Protein 5JOE (pdb70)

CATH classification: 2.60.40.10

Solvent-accessible surface area: 5682 Å² total; per-residue (Å²): 200,31,46,22,57,81,110,110,48,16,97,101,59,91,10,95,91,80,72,62,7,42,0,84,0,20,1,92,52,39,100,120,133,28,156,26,20,6,52,56,29,137,128,111,15,98,90,58,139,56,26,86,49,63,117,116,69,50,104,8,25,0,87,0,46,79,0,50,117,180,10,72,25,69,1,79,0,53,0,38,97,29,123,15,60,3,110,2,44,8,81,120

Nearest PDB structures (foldseek):
  5joe-assembly1_A  TM=1.011E+00  e=1.338E-19  Homo sapiens
  7ahs-assembly3_C  TM=9.966E-01  e=1.487E-17  Homo sapiens
  5jdd-assembly1_A  TM=9.239E-01  e=1.137E-09  Homo sapiens
  2bk8-assembly1_A  TM=8.189E-01  e=1.424E-08  Homo sapiens
  6ygn-assembly1_A  TM=8.406E-01  e=4.491E-08  Homo sapiens

GO terms:
  GO:0004713 protein tyrosine kinase activity (F, IDA)
  GO:0035995 detection of muscle stretch (P, IDA)
  GO:0030018 Z disc (C, IDA)
  GO:0005576 extracellular region (C, TAS)
  GO:0005829 cytosol (C, TAS)
  GO:0042802 identical protein binding (F, IPI)
  GO:0005515 protein binding (F, IPI)
  GO:0051015 actin filament binding (F, IDA)
  GO:0097493 structural molecule activity conferring elasticity (F, IDA)
  GO:0004674 protein serine/threonine kinase activity (F, IDA)
  GO:0031674 I band (C, IDA)
  GO:0005509 calcium ion binding (F, IDA)
  GO:0000794 condensed nuclear chromosome (C, IDA)
  GO:0005865 striated muscle thin filament (C, IDA)
  GO:0031430 M band (C, IDA)
  GO:0042805 actinin binding (F, IDA)
  GO:0051592 response to calcium ion (P, IDA)
  GO:0007076 mitotic chromosome condensation (P, IEP)
  GO:0097493 structural molecule activity conferring elasticity (F, TAS)
  GO:0035995 detection of muscle stretch (P, TAS)

Organism: Homo sapiens (NCBI:txid9606)

Foldseek 3Di:
DDQKAWDAAWEAEEEEAQAKDKTKTQMGGDDPVWDKWKDFPNHTDDDDPQWDWDDDHRMTMIMGGRDDQVNWGKMKMDTVVDIDIYTYHYDD

Structure (mmCIF, N/CA/C/O backbone):
data_5JOE
#
_entry.id   5JOE
#
_cell.length_a   115.310
_cell.length_b   115.310
_cell.length_c   52.230
_cell.angle_alpha   90.00
_cell.angle_beta   90.00
_cell.angle_gamma   120.00
#
_symmetry.space_group_name_H-M   'P 65 2 2'
#
loop_
_entity.id
_entity.type
_entity.pdbx_description
1 polymer Titin
2 non-polymer 'ISOPROPYL ALCOHOL'
3 non-polymer 1,2-ETHANEDIOL
4 water water
#
loop_
_atom_site.group_PDB
_atom_site.id
_atom_site.type_symbol
_atom_site.label_atom_id
_atom_site.label_alt_id
_atom_site.label_comp_id
_atom_site.label_asym_id
_atom_site.label_entity_id
_atom_site.label_seq_id
_atom_site.pdbx_PDB_ins_code
_atom_site.Cartn_x
_atom_site.Cartn_y
_atom_site.Cartn_z
_atom_site.occupancy
_atom_site.B_iso_or_equiv
_atom_site.auth_seq_id
_atom_site.auth_comp_id
_atom_site.auth_asym_id
_atom_site.auth_atom_id
_atom_site.pdbx_PDB_model_num
ATOM 1 N N . MET A 1 1 ? 54.486 61.099 7.541 1.00 74.89 -1 MET A N 1
ATOM 2 C CA . MET A 1 1 ? 55.413 61.636 6.551 1.00 80.69 -1 MET A CA 1
ATOM 3 C C . MET A 1 1 ? 55.424 60.796 5.276 1.00 72.19 -1 MET A C 1
ATOM 4 O O . MET A 1 1 ? 56.267 60.990 4.400 1.00 66.59 -1 MET A O 1
ATOM 9 N N . GLY A 1 2 ? 54.484 59.861 5.179 1.00 51.75 0 GLY A N 1
ATOM 10 C CA . GLY A 1 2 ? 54.359 59.029 3.997 1.00 56.02 0 GLY A CA 1
ATOM 11 C C . GLY A 1 2 ? 55.230 57.787 4.042 1.00 52.51 0 GLY A C 1
ATOM 12 O O . GLY A 1 2 ? 56.111 57.670 4.894 1.00 48.25 0 GLY A O 1
ATOM 13 N N . PRO A 1 3 ? 54.985 56.848 3.118 1.00 43.31 1 PRO A N 1
ATOM 14 C CA . PRO A 1 3 ? 55.744 55.594 3.046 1.00 37.16 1 PRO A CA 1
ATOM 15 C C . PRO A 1 3 ? 57.211 55.804 2.664 1.00 31.68 1 PRO A C 1
ATOM 16 O O . PRO A 1 3 ? 58.086 55.144 3.226 1.00 32.72 1 PRO A O 1
ATOM 20 N N . VAL A 1 4 ? 57.477 56.705 1.723 1.00 35.50 2 VAL A N 1
ATOM 21 C CA . VAL A 1 4 ? 58.850 56.991 1.311 1.00 36.38 2 VAL A CA 1
ATOM 22 C C . VAL A 1 4 ? 59.096 58.491 1.186 1.00 39.20 2 VAL A C 1
ATOM 23 O O . VAL A 1 4 ? 58.155 59.280 1.115 1.00 36.50 2 VAL A O 1
ATOM 27 N N . THR A 1 5 ? 60.370 58.873 1.156 1.00 30.71 3 THR A N 1
ATOM 28 C CA . THR A 1 5 ? 60.757 60.264 0.952 1.00 33.07 3 THR A CA 1
ATOM 29 C C . THR A 1 5 ? 61.858 60.358 -0.099 1.00 33.11 3 THR A C 1
ATOM 30 O O . THR A 1 5 ? 63.020 60.065 0.180 1.00 29.98 3 THR A O 1
ATOM 34 N N . LEU A 1 6 ? 61.486 60.759 -1.311 1.00 29.36 4 LEU A N 1
ATOM 35 C CA . LEU A 1 6 ? 62.451 60.894 -2.398 1.00 29.47 4 LEU A CA 1
ATOM 36 C C . LEU A 1 6 ? 63.388 62.073 -2.162 1.00 40.64 4 LEU A C 1
ATOM 37 O O . LEU A 1 6 ? 62.939 63.177 -1.856 1.00 32.57 4 LEU A O 1
ATOM 42 N N . ILE A 1 7 ? 64.688 61.833 -2.306 1.00 30.46 5 ILE A N 1
ATOM 43 C CA . ILE A 1 7 ? 65.686 62.890 -2.168 1.00 34.35 5 ILE A CA 1
ATOM 44 C C . ILE A 1 7 ? 66.324 63.222 -3.517 1.00 33.89 5 ILE A C 1
ATOM 45 O O . ILE A 1 7 ? 66.376 64.385 -3.917 1.00 34.17 5 ILE A O 1
ATOM 50 N N . LYS A 1 8 ? 66.804 62.198 -4.217 1.00 26.97 6 LYS A N 1
ATOM 51 C CA . LYS A 1 8 ? 67.376 62.383 -5.549 1.00 32.33 6 LYS A CA 1
ATOM 52 C C . LYS A 1 8 ? 67.111 61.165 -6.431 1.00 29.76 6 LYS A C 1
ATOM 53 O O . LYS A 1 8 ? 67.483 60.046 -6.08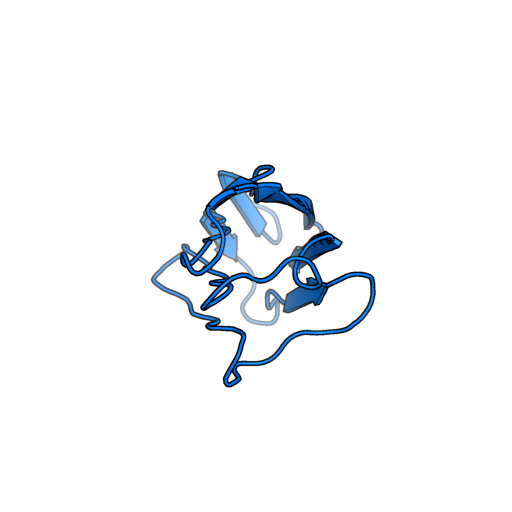2 1.00 25.14 6 LYS A O 1
ATOM 59 N N . ASP A 1 9 ? 66.474 61.396 -7.576 1.00 25.12 7 ASP A N 1
ATOM 60 C CA . ASP A 1 9 ? 66.051 60.319 -8.471 1.00 28.95 7 ASP A CA 1
ATOM 61 C C . ASP A 1 9 ? 67.151 59.913 -9.452 1.00 32.11 7 ASP A C 1
ATOM 62 O O . ASP A 1 9 ? 68.158 60.606 -9.590 1.00 25.57 7 ASP A O 1
ATOM 67 N N . ILE A 1 10 ? 66.951 58.790 -10.138 1.00 27.32 8 ILE A N 1
ATOM 68 C CA . ILE A 1 10 ? 67.893 58.350 -11.164 1.00 24.60 8 ILE A CA 1
ATOM 69 C C . ILE A 1 10 ? 67.754 59.195 -12.428 1.00 32.73 8 ILE A C 1
ATOM 70 O O . ILE A 1 10 ? 66.730 59.848 -12.642 1.00 27.33 8 ILE A O 1
ATOM 75 N N . GLU A 1 11 ? 68.798 59.191 -13.255 1.00 24.67 9 GLU A N 1
ATOM 76 C CA A GLU A 1 11 ? 68.833 59.965 -14.494 0.55 30.51 9 GLU A CA 1
ATOM 77 C CA B GLU A 1 11 ? 68.778 59.939 -14.506 0.45 30.47 9 GLU A CA 1
ATOM 78 C C . GLU A 1 11 ? 69.393 59.120 -15.636 1.00 27.39 9 GLU A C 1
ATOM 79 O O . GLU A 1 11 ? 70.134 58.169 -15.393 1.00 26.81 9 GLU A O 1
ATOM 90 N N . ASN A 1 12 ? 69.060 59.485 -16.873 1.00 22.50 10 ASN A N 1
ATOM 91 C CA . ASN A 1 12 ? 69.636 58.838 -18.053 1.00 29.64 10 ASN A CA 1
ATOM 92 C C . ASN A 1 12 ? 71.160 58.875 -18.007 1.00 31.49 10 ASN A C 1
ATOM 93 O O . ASN A 1 12 ? 71.743 59.866 -17.569 1.00 25.40 10 ASN A O 1
ATOM 98 N N . GLN A 1 13 ? 71.802 57.801 -18.462 1.00 27.36 11 GLN A N 1
ATOM 99 C CA . GLN A 1 13 ? 73.262 57.710 -18.424 1.00 32.50 11 GLN A CA 1
ATOM 100 C C . GLN A 1 13 ? 73.857 57.375 -19.790 1.00 34.51 11 GLN A C 1
ATOM 101 O O . GLN A 1 13 ? 73.277 56.610 -20.562 1.00 25.98 11 GLN A O 1
ATOM 107 N N . THR A 1 14 ? 75.019 57.954 -20.076 1.00 26.23 12 THR A N 1
ATOM 108 C CA . THR A 1 14 ? 75.794 57.600 -21.261 1.00 26.77 12 THR A CA 1
ATOM 109 C C . THR A 1 14 ? 77.148 57.040 -20.829 1.00 29.78 12 THR A C 1
ATOM 110 O O . THR A 1 14 ? 77.829 57.628 -19.990 1.00 28.13 12 THR A O 1
ATOM 114 N N . VAL A 1 15 ? 77.532 55.902 -21.398 1.00 27.41 13 VAL A N 1
ATOM 115 C CA . VAL A 1 15 ? 78.752 55.220 -20.979 1.00 25.55 13 VAL A CA 1
ATOM 116 C C . VAL A 1 15 ? 79.610 54.833 -22.185 1.00 27.56 13 VAL A C 1
ATOM 117 O O . VAL A 1 15 ? 79.088 54.494 -23.248 1.00 25.76 13 VAL A O 1
ATOM 121 N N . LEU A 1 16 ? 80.929 54.915 -22.026 1.00 24.42 14 LEU A N 1
ATOM 122 C CA . LEU A 1 16 ? 81.848 54.402 -23.035 1.00 23.83 14 LEU A CA 1
ATOM 123 C C . LEU A 1 16 ? 81.841 52.877 -23.002 1.00 24.42 14 LEU A C 1
ATOM 124 O O . LEU A 1 16 ? 81.750 52.281 -21.930 1.00 24.98 14 LEU A O 1
ATOM 129 N N . LYS A 1 17 ? 81.940 52.249 -24.171 1.00 21.51 15 LYS A N 1
ATOM 130 C CA . LYS A 1 17 ? 82.004 50.791 -24.255 1.00 23.42 15 LYS A CA 1
ATOM 131 C C . LYS A 1 17 ? 83.131 50.242 -23.378 1.00 29.58 15 LYS A C 1
ATOM 132 O O . LYS A 1 17 ? 84.225 50.812 -23.339 1.00 22.42 15 LYS A O 1
ATOM 138 N N . ASP A 1 18 ? 82.825 49.154 -22.666 1.00 21.23 16 ASP A N 1
ATOM 139 C CA . ASP A 1 18 ? 83.725 48.454 -21.731 1.00 23.43 16 ASP A CA 1
ATOM 140 C C . ASP A 1 18 ? 83.850 49.145 -20.366 1.00 23.98 16 ASP A C 1
ATOM 141 O O . ASP A 1 18 ? 84.410 48.570 -19.432 1.00 24.81 16 ASP A O 1
ATOM 146 N N . ASN A 1 19 ? 83.334 50.365 -20.247 1.00 18.93 17 ASN A N 1
ATOM 147 C CA . ASN A 1 19 ? 83.283 51.045 -18.952 1.00 18.85 17 ASN A CA 1
ATOM 148 C C . ASN A 1 19 ? 82.103 50.571 -18.097 1.00 26.37 17 ASN A C 1
ATOM 149 O O . ASN A 1 19 ? 81.133 50.019 -18.618 1.00 25.45 17 ASN A O 1
ATOM 154 N N . ASP A 1 20 ? 82.196 50.788 -16.786 1.00 21.62 18 ASP A N 1
ATOM 155 C CA . ASP A 1 20 ? 81.072 50.566 -15.877 1.00 24.51 18 ASP A CA 1
ATOM 156 C C . ASP A 1 20 ? 80.157 51.791 -15.850 1.00 33.83 18 ASP A C 1
ATOM 157 O O . ASP A 1 20 ? 80.630 52.928 -15.924 1.00 24.24 18 ASP A O 1
ATOM 162 N N . ALA A 1 21 ? 78.852 51.552 -15.743 1.00 21.65 19 ALA A N 1
ATOM 163 C CA . ALA A 1 21 ? 77.863 52.620 -15.594 1.00 23.92 19 ALA A CA 1
ATOM 164 C C . ALA A 1 21 ? 77.131 52.464 -14.264 1.00 20.92 19 ALA A C 1
ATOM 165 O O . ALA A 1 21 ? 77.005 51.354 -13.749 1.00 22.65 19 ALA A O 1
ATOM 167 N N . VAL A 1 22 ? 76.653 53.569 -13.701 1.00 20.15 20 VAL A N 1
ATOM 168 C CA A VAL A 1 22 ? 75.995 53.534 -12.400 0.60 24.90 20 VAL A CA 1
ATOM 169 C CA B VAL A 1 22 ? 75.980 53.521 -12.408 0.40 24.90 20 VAL A CA 1
ATOM 170 C C . VAL A 1 22 ? 74.706 54.361 -12.372 1.00 30.88 20 VAL A C 1
ATOM 171 O O . VAL A 1 22 ? 74.695 55.520 -12.791 1.00 27.35 20 VAL A O 1
ATOM 178 N N . PHE A 1 23 ? 73.628 53.755 -11.879 1.00 20.47 21 PHE A N 1
ATOM 179 C CA . PHE A 1 23 ? 72.380 54.465 -11.612 1.00 23.89 21 PHE A CA 1
ATOM 180 C C . PHE A 1 23 ? 72.264 54.622 -10.097 1.00 26.48 21 PHE A C 1
ATOM 181 O O . PHE A 1 23 ? 72.528 53.680 -9.347 1.00 27.24 21 PHE A O 1
ATOM 189 N N A GLU A 1 24 ? 71.918 55.822 -9.646 0.49 20.83 22 GLU A N 1
ATOM 190 N N B GLU A 1 24 ? 71.812 55.790 -9.653 0.51 20.85 22 GLU A N 1
ATOM 191 C CA A GLU A 1 24 ? 71.899 56.114 -8.216 0.49 26.62 22 GLU A CA 1
ATOM 192 C CA B GLU A 1 24 ? 71.928 56.167 -8.248 0.51 26.69 22 GLU A CA 1
ATOM 193 C C A GLU A 1 24 ? 70.630 56.834 -7.790 0.49 26.39 22 GLU A C 1
ATOM 194 C C B GLU A 1 24 ? 70.696 56.910 -7.717 0.51 26.38 22 GLU A C 1
ATOM 195 O O A GLU A 1 24 ? 70.221 57.817 -8.407 0.49 27.49 22 GLU A O 1
ATOM 196 O O B GLU A 1 24 ? 70.370 57.995 -8.200 0.51 27.03 22 GLU A O 1
ATOM 207 N N . ILE A 1 25 ? 70.013 56.336 -6.725 1.00 21.03 23 ILE A N 1
ATOM 208 C CA . ILE A 1 25 ? 68.848 56.998 -6.135 1.00 24.36 23 ILE A CA 1
ATOM 209 C C . ILE A 1 25 ? 68.993 57.158 -4.621 1.00 26.08 23 ILE A C 1
ATOM 210 O O . ILE A 1 25 ? 69.366 56.224 -3.909 1.00 26.66 23 ILE A O 1
ATOM 215 N N . ASP A 1 26 ? 68.723 58.367 -4.143 1.00 24.84 24 ASP A N 1
ATOM 216 C CA . ASP A 1 26 ? 68.646 58.627 -2.716 1.00 26.74 24 ASP A CA 1
ATOM 217 C C . ASP A 1 26 ? 67.186 58.690 -2.306 1.00 29.08 24 ASP A C 1
ATOM 218 O O . ASP A 1 26 ? 66.454 59.579 -2.740 1.00 27.28 24 ASP A O 1
ATOM 223 N N . ILE A 1 27 ? 66.761 57.742 -1.479 1.00 25.28 25 ILE A N 1
ATOM 224 C CA . ILE A 1 27 ? 65.369 57.685 -1.051 1.00 27.31 25 ILE A CA 1
ATOM 225 C C . ILE A 1 27 ? 65.256 57.100 0.354 1.00 32.44 25 ILE A C 1
ATOM 226 O O . ILE A 1 27 ? 65.814 56.043 0.651 1.00 35.45 25 ILE A O 1
ATOM 231 N N . LYS A 1 28 ? 64.546 57.806 1.227 1.00 34.34 26 LYS A N 1
ATOM 232 C CA . LYS A 1 28 ? 64.356 57.344 2.595 1.00 31.69 26 LYS A CA 1
ATOM 233 C C . LYS A 1 28 ? 63.089 56.503 2.690 1.00 30.33 26 LYS A C 1
ATOM 234 O O . LYS A 1 28 ? 62.010 56.941 2.290 1.00 33.95 26 LYS A O 1
ATOM 240 N N . ILE A 1 29 ? 63.230 55.286 3.205 1.00 27.29 27 ILE A N 1
ATOM 241 C CA . ILE A 1 29 ? 62.102 54.376 3.359 1.00 30.24 27 ILE A CA 1
ATOM 242 C C . ILE A 1 29 ? 61.610 54.400 4.803 1.00 37.52 27 ILE A C 1
ATOM 243 O O . ILE A 1 29 ? 62.345 54.047 5.724 1.00 35.70 27 ILE A O 1
ATOM 248 N N . ASN A 1 30 ? 60.364 54.820 4.992 1.00 41.53 28 ASN A N 1
ATOM 249 C CA . ASN A 1 30 ? 59.834 55.068 6.328 1.00 39.35 28 ASN A CA 1
ATOM 250 C C . ASN A 1 30 ? 59.122 53.863 6.937 1.00 46.40 28 ASN A C 1
ATOM 251 O O . ASN A 1 30 ? 58.974 53.775 8.156 1.00 47.23 28 ASN A O 1
ATOM 256 N N . TYR A 1 31 ? 58.679 52.940 6.090 1.00 40.90 29 TYR A N 1
ATOM 257 C CA . TYR A 1 31 ? 58.031 51.717 6.558 1.00 40.73 29 TYR A CA 1
ATOM 258 C C . TYR A 1 31 ? 58.936 50.514 6.300 1.00 45.39 29 TYR A C 1
ATOM 259 O O . TYR A 1 31 ? 59.400 50.314 5.179 1.00 42.84 29 TYR A O 1
ATOM 268 N N . PRO A 1 32 ? 59.183 49.707 7.343 1.00 48.32 30 PRO A N 1
ATOM 269 C CA . PRO A 1 32 ? 60.146 48.596 7.317 1.00 51.64 30 PRO A CA 1
ATOM 270 C C . PRO A 1 32 ? 59.848 47.519 6.272 1.00 49.66 30 PRO A C 1
ATOM 271 O O . PRO A 1 32 ? 60.773 46.851 5.813 1.00 47.14 30 PRO A O 1
ATOM 275 N N . GLU A 1 33 ? 58.581 47.350 5.906 1.00 36.53 31 GLU A N 1
ATOM 276 C CA . GLU A 1 33 ? 58.198 46.284 4.985 1.00 43.00 31 GLU A CA 1
ATOM 277 C C . GLU A 1 33 ? 58.395 46.670 3.516 1.00 36.60 31 GLU A C 1
ATOM 278 O O . GLU A 1 33 ? 58.321 45.819 2.631 1.00 34.68 31 GLU A O 1
ATOM 284 N N . ILE A 1 34 ? 58.649 47.949 3.261 1.00 31.36 32 ILE A N 1
ATOM 285 C CA . ILE A 1 34 ? 58.862 48.425 1.897 1.00 33.52 32 ILE A CA 1
ATOM 286 C C . ILE A 1 34 ? 60.304 48.200 1.442 1.00 28.95 32 ILE A C 1
ATOM 287 O O . ILE A 1 34 ? 61.246 48.569 2.142 1.00 30.52 32 ILE A O 1
ATOM 292 N N . LYS A 1 35 ? 60.466 47.587 0.271 1.00 28.58 33 LYS A N 1
ATOM 293 C CA . LYS A 1 35 ? 61.787 47.343 -0.305 1.00 25.50 33 LYS A CA 1
ATOM 294 C C . LYS A 1 35 ? 61.863 47.827 -1.755 1.00 35.02 33 LYS A C 1
ATOM 295 O O . LYS A 1 35 ? 60.877 47.771 -2.492 1.00 32.06 33 LYS A O 1
ATOM 301 N N . LEU A 1 36 ? 63.039 48.299 -2.157 1.00 24.22 34 LEU A N 1
ATOM 302 C CA . LEU A 1 36 ? 63.272 48.733 -3.533 1.00 30.15 34 LEU A CA 1
ATOM 303 C C . LEU A 1 36 ? 63.705 47.557 -4.409 1.00 26.72 34 LEU A C 1
ATOM 304 O O . LEU A 1 36 ? 64.455 46.693 -3.965 1.00 25.29 34 LEU A O 1
ATOM 309 N N . SER A 1 37 ? 63.230 47.532 -5.652 1.00 25.38 35 SER A N 1
ATOM 310 C CA . SER A 1 37 ? 63.646 46.518 -6.621 1.00 19.67 35 SER A CA 1
ATOM 311 C C . SER A 1 37 ? 64.068 47.171 -7.943 1.00 22.75 35 SER A C 1
ATOM 312 O O . SER A 1 37 ? 63.579 48.247 -8.287 1.00 21.00 35 SER A O 1
ATOM 315 N N . TRP A 1 38 ? 64.980 46.519 -8.667 1.00 20.55 36 TRP A N 1
ATOM 316 C CA . TRP A 1 38 ? 65.510 47.030 -9.936 1.00 19.80 36 TRP A CA 1
ATOM 317 C C . TRP A 1 38 ? 65.072 46.171 -11.124 1.00 23.60 36 TRP A C 1
ATOM 318 O O . TRP A 1 38 ? 64.859 44.968 -10.977 1.00 21.11 36 TRP A O 1
ATOM 329 N N . TYR A 1 39 ? 64.967 46.785 -12.302 1.00 21.86 37 TYR A N 1
ATOM 330 C CA . TYR A 1 39 ? 64.531 46.082 -13.511 1.00 22.39 37 TYR A CA 1
ATOM 331 C C . TYR A 1 39 ? 65.259 46.569 -14.766 1.00 22.42 37 TYR A C 1
ATOM 332 O O . TYR A 1 39 ? 65.673 47.725 -14.841 1.00 25.73 37 TYR A O 1
ATOM 341 N N . LYS A 1 40 ? 65.412 45.682 -15.748 1.00 19.00 38 LYS A N 1
ATOM 342 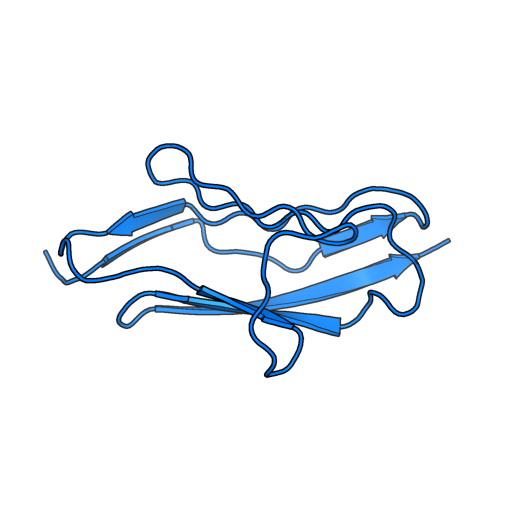C CA . LYS A 1 40 ? 65.708 46.108 -17.115 1.00 26.02 38 LYS A CA 1
ATOM 343 C C . LYS A 1 40 ? 64.557 45.662 -18.007 1.00 24.02 38 LYS A C 1
ATOM 344 O O . LYS A 1 40 ? 64.222 44.478 -18.053 1.00 21.04 38 LYS A O 1
ATOM 350 N N . GLY A 1 41 ? 63.952 46.606 -18.717 1.00 26.34 39 GLY A N 1
ATOM 351 C CA . GLY A 1 41 ? 62.722 46.316 -19.428 1.00 25.18 39 GLY A CA 1
ATOM 352 C C . GLY A 1 41 ? 61.644 46.021 -18.404 1.00 23.18 39 GLY A C 1
ATOM 353 O O . GLY A 1 41 ? 61.206 46.920 -17.685 1.00 22.92 39 GLY A O 1
ATOM 354 N N . THR A 1 42 ? 61.231 44.759 -18.321 1.00 23.78 40 THR A N 1
ATOM 355 C CA . THR A 1 42 ? 60.260 44.335 -17.315 1.00 27.45 40 THR A CA 1
ATOM 356 C C . THR A 1 42 ? 60.796 43.173 -16.481 1.00 30.65 40 THR A C 1
ATOM 357 O O . THR A 1 42 ? 60.047 42.525 -15.753 1.00 28.19 40 THR A O 1
ATOM 361 N N . GLU A 1 43 ? 62.095 42.914 -16.583 1.00 22.92 41 GLU A N 1
ATOM 362 C CA . GLU A 1 43 ? 62.693 41.771 -15.901 1.00 21.70 41 GLU A CA 1
ATOM 363 C C . GLU A 1 43 ? 63.452 42.190 -14.640 1.00 28.45 41 GLU A C 1
ATOM 364 O O . GLU A 1 43 ? 64.309 43.073 -14.690 1.00 20.08 41 GLU A O 1
ATOM 370 N N . LYS A 1 44 ? 63.139 41.552 -13.512 1.00 19.80 42 LYS A N 1
ATOM 371 C CA . LYS A 1 44 ? 63.789 41.885 -12.241 1.00 24.88 42 LYS A CA 1
ATOM 372 C C . LYS A 1 44 ? 65.272 41.528 -12.263 1.00 20.97 42 LYS A C 1
ATOM 373 O O . LYS A 1 44 ? 65.651 40.455 -12.732 1.00 17.73 42 LYS A O 1
ATOM 379 N 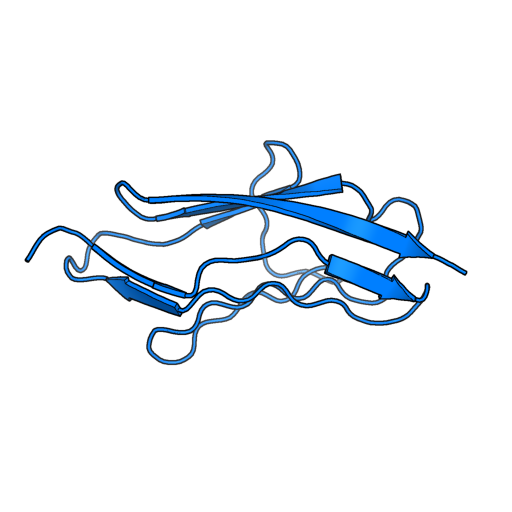N . LEU A 1 45 ? 66.103 42.428 -11.744 1.00 22.40 43 LEU A N 1
ATOM 380 C CA . LEU A 1 45 ? 67.552 42.226 -11.728 1.00 18.19 43 LEU A CA 1
ATOM 381 C C . LEU A 1 45 ? 68.056 41.735 -10.373 1.00 24.80 43 LEU A C 1
ATOM 382 O O . LEU A 1 45 ? 67.512 42.091 -9.326 1.00 20.01 43 LEU A O 1
ATOM 387 N N . GLU A 1 46 ? 69.099 40.910 -10.409 1.00 22.58 44 GLU A N 1
ATOM 388 C CA . GLU A 1 46 ? 69.768 40.419 -9.209 1.00 20.17 44 GLU A CA 1
ATOM 389 C C . GLU A 1 46 ? 71.274 40.638 -9.366 1.00 23.43 44 GLU A C 1
ATOM 390 O O . GLU A 1 46 ? 71.751 40.825 -10.485 1.00 22.29 44 GLU A O 1
ATOM 396 N N . PRO A 1 47 ? 72.025 40.633 -8.251 1.00 21.95 45 PRO A N 1
ATOM 397 C CA . PRO A 1 47 ? 73.487 40.664 -8.367 1.00 24.31 45 PRO A CA 1
ATOM 398 C C . PRO A 1 47 ? 74.000 39.534 -9.257 1.00 24.53 45 PRO A C 1
ATOM 399 O O . PRO A 1 47 ? 73.600 38.381 -9.079 1.00 23.44 45 PRO A O 1
ATOM 403 N N . SER A 1 48 ? 74.862 39.867 -10.211 1.00 23.23 46 SER A N 1
ATOM 404 C CA . SER A 1 48 ? 75.384 38.882 -11.151 1.00 26.02 46 SER A CA 1
ATOM 405 C C . SER A 1 48 ? 76.712 39.339 -11.737 1.00 29.44 46 SER A C 1
ATOM 406 O O . SER A 1 48 ? 77.261 40.362 -11.327 1.00 22.47 46 SER A O 1
ATOM 409 N N . ASP A 1 49 ? 77.214 38.587 -12.712 1.00 21.34 47 ASP A N 1
ATOM 410 C CA . ASP A 1 49 ? 78.456 38.942 -13.393 1.00 26.82 47 ASP A CA 1
ATOM 411 C C . ASP A 1 49 ? 78.301 40.254 -14.159 1.00 32.00 47 ASP A C 1
ATOM 412 O O . ASP A 1 49 ? 79.290 40.914 -14.483 1.00 24.75 47 ASP A O 1
ATOM 417 N N . LYS A 1 50 ? 77.056 40.630 -14.440 1.00 21.73 48 LYS A N 1
ATOM 418 C CA . LYS A 1 50 ? 76.769 41.858 -15.175 1.00 25.86 48 LYS A CA 1
ATOM 419 C C . LYS A 1 50 ? 76.319 43.003 -14.261 1.00 26.18 48 LYS A C 1
ATOM 420 O O . LYS A 1 50 ? 76.645 44.164 -14.515 1.00 22.03 48 LYS A O 1
ATOM 426 N N . PHE A 1 51 ? 75.580 42.687 -13.197 1.00 17.95 49 PHE A N 1
ATOM 427 C CA . PHE A 1 51 ? 75.009 43.733 -12.345 1.00 20.51 49 PHE A CA 1
ATOM 428 C C . PHE A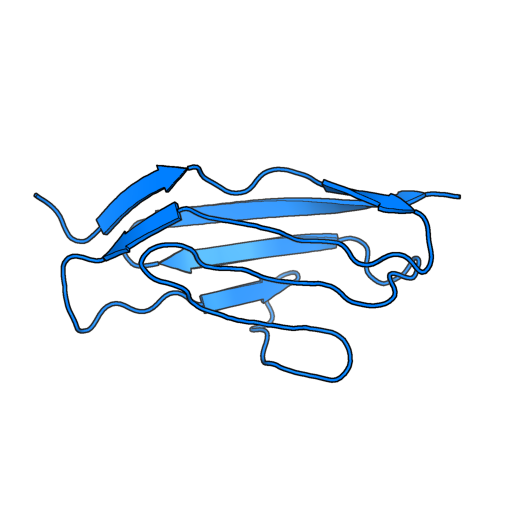 1 51 ? 75.498 43.701 -10.898 1.00 24.12 49 PHE A C 1
ATOM 429 O O . PHE A 1 51 ? 75.571 42.639 -10.279 1.00 25.59 49 PHE A O 1
ATOM 437 N N . GLU A 1 52 ? 75.826 44.878 -10.369 1.00 18.97 50 GLU A N 1
ATOM 438 C CA . GLU A 1 52 ? 76.033 45.063 -8.933 1.00 19.68 50 GLU A CA 1
ATOM 439 C C . GLU A 1 52 ? 74.854 45.832 -8.345 1.00 22.97 50 GLU A C 1
ATOM 440 O O . GLU A 1 52 ? 74.465 46.872 -8.870 1.00 25.14 50 GLU A O 1
ATOM 446 N N . ILE A 1 53 ? 74.288 45.315 -7.260 1.00 18.12 51 ILE A N 1
ATOM 447 C CA . ILE A 1 53 ? 73.180 45.976 -6.575 1.00 20.15 51 ILE A CA 1
ATOM 448 C C . ILE A 1 53 ? 73.526 46.144 -5.101 1.00 24.27 51 ILE A C 1
ATOM 449 O O . ILE A 1 53 ? 73.838 45.167 -4.424 1.00 22.35 51 ILE A O 1
ATOM 454 N N . SER A 1 54 ? 73.474 47.374 -4.597 1.00 22.79 52 SER A N 1
ATOM 455 C CA A SER A 1 54 ? 73.856 47.617 -3.210 0.79 22.35 52 SER A CA 1
ATOM 456 C CA B SER A 1 54 ? 73.878 47.640 -3.219 0.21 22.45 52 SER A CA 1
ATOM 457 C C . SER A 1 54 ? 73.044 48.727 -2.545 1.00 23.10 52 SER A C 1
ATOM 458 O O . SER A 1 54 ? 72.338 49.490 -3.208 1.00 20.63 52 SER A O 1
ATOM 463 N N . ILE A 1 55 ? 73.141 48.788 -1.220 1.00 22.40 53 ILE A N 1
ATOM 464 C CA . ILE A 1 55 ? 72.452 49.786 -0.413 1.00 19.96 53 ILE A CA 1
ATOM 465 C C . ILE A 1 55 ? 73.411 50.345 0.635 1.00 23.16 53 ILE A C 1
ATOM 466 O O . ILE A 1 55 ? 74.075 49.589 1.343 1.00 23.76 53 ILE A O 1
ATOM 471 N N . ASP A 1 56 ? 73.490 51.670 0.723 1.00 23.31 54 ASP A N 1
ATOM 472 C CA . ASP A 1 56 ? 74.326 52.327 1.722 1.00 27.74 54 ASP A CA 1
ATOM 473 C C . ASP A 1 56 ? 73.548 53.492 2.322 1.00 21.17 54 ASP A C 1
ATOM 474 O O . ASP A 1 56 ? 73.421 54.547 1.702 1.00 24.99 54 ASP A O 1
ATOM 479 N N . GLY A 1 57 ? 73.013 53.296 3.523 1.00 24.44 55 GLY A N 1
ATOM 480 C CA . GLY A 1 57 ? 72.117 54.276 4.107 1.00 32.13 55 GLY A CA 1
ATOM 481 C C . GLY A 1 57 ? 70.852 54.384 3.275 1.00 35.89 55 GLY A C 1
ATOM 482 O O . GLY A 1 57 ? 70.130 53.401 3.110 1.00 34.14 55 GLY A O 1
ATOM 483 N N . ASP A 1 58 ? 70.586 55.572 2.739 1.00 27.84 56 ASP A N 1
ATOM 484 C CA . ASP A 1 58 ? 69.427 55.776 1.875 1.00 31.64 56 ASP A CA 1
ATOM 485 C C . ASP A 1 58 ? 69.817 55.716 0.400 1.00 30.56 56 ASP A C 1
ATOM 486 O O . ASP A 1 58 ? 68.983 55.912 -0.481 1.00 29.82 56 ASP A O 1
ATOM 491 N N . ARG A 1 59 ? 71.092 55.441 0.143 1.00 29.10 57 ARG A N 1
ATOM 492 C CA . ARG A 1 59 ? 71.623 55.403 -1.215 1.00 25.87 57 ARG A CA 1
ATOM 493 C C . ARG A 1 59 ? 71.522 54.011 -1.847 1.00 27.19 57 ARG A C 1
ATOM 494 O O . ARG A 1 59 ? 72.192 53.075 -1.408 1.00 24.04 57 ARG A O 1
ATOM 502 N N . HIS A 1 60 ? 70.691 53.881 -2.880 1.00 24.74 58 HIS A N 1
ATOM 503 C CA . HIS A 1 60 ? 70.571 52.626 -3.625 1.00 23.00 58 HIS A CA 1
ATOM 504 C C . HIS A 1 60 ? 71.309 52.725 -4.958 1.00 27.48 58 HIS A C 1
ATOM 505 O O . HIS A 1 60 ? 71.135 53.693 -5.700 1.00 25.78 58 HIS A O 1
ATOM 512 N N . THR A 1 61 ? 72.127 51.722 -5.264 1.00 20.60 59 THR A N 1
ATOM 513 C CA . THR A 1 61 ? 72.984 51.778 -6.444 1.00 18.48 59 THR A CA 1
ATOM 514 C C . THR A 1 61 ? 72.863 50.553 -7.347 1.00 26.34 59 THR A C 1
ATOM 515 O O . THR A 1 61 ? 72.988 49.417 -6.890 1.00 22.69 59 THR A O 1
ATOM 519 N N . LEU A 1 62 ? 72.618 50.797 -8.632 1.00 22.87 60 LEU A N 1
ATOM 520 C CA . LEU A 1 62 ? 72.699 49.753 -9.648 1.00 23.59 60 LEU A CA 1
ATOM 521 C C . LEU A 1 62 ? 73.891 50.003 -10.568 1.00 24.38 60 LEU A C 1
ATOM 522 O O . LEU A 1 62 ? 73.947 51.020 -11.261 1.00 24.01 60 LEU A O 1
ATOM 527 N N . ARG A 1 63 ? 74.839 49.074 -10.574 1.00 19.88 61 ARG A N 1
ATOM 528 C CA . ARG A 1 63 ? 76.019 49.196 -11.422 1.00 18.78 61 ARG A CA 1
ATOM 529 C C . ARG A 1 63 ? 75.946 48.204 -12.577 1.00 21.96 61 ARG A C 1
ATOM 530 O O . ARG A 1 63 ? 75.775 47.006 -12.358 1.00 17.64 61 ARG A O 1
ATOM 538 N N . VAL A 1 64 ? 76.055 48.707 -13.804 1.00 20.27 62 VAL A N 1
ATOM 539 C CA . VAL A 1 64 ? 76.145 47.843 -14.978 1.00 16.18 62 VAL A CA 1
ATOM 540 C C . VAL A 1 64 ? 77.611 47.720 -15.390 1.00 25.50 62 VAL A C 1
ATOM 541 O O . VAL A 1 64 ? 78.228 48.697 -15.816 1.00 19.50 62 VAL A O 1
ATOM 545 N N . LYS A 1 65 ? 78.164 46.519 -15.254 1.00 18.33 63 LYS A N 1
ATOM 546 C CA . LYS A 1 65 ? 79.596 46.306 -15.446 1.00 23.55 63 LYS A CA 1
ATOM 547 C C . LYS A 1 65 ? 79.965 45.958 -16.889 1.00 32.30 63 LYS A C 1
ATOM 548 O O . LYS A 1 65 ? 79.237 45.224 -17.562 1.00 25.60 63 LYS A O 1
ATOM 554 N N . ASN A 1 66 ? 81.097 46.495 -17.347 1.00 26.24 64 ASN A N 1
ATOM 555 C CA . ASN A 1 66 ? 81.669 46.166 -18.657 1.00 20.15 64 ASN A CA 1
ATOM 556 C C . ASN A 1 66 ? 80.650 46.319 -19.785 1.00 22.19 64 ASN A C 1
ATOM 557 O O . ASN A 1 66 ? 80.307 45.348 -20.459 1.00 19.26 64 ASN A O 1
ATOM 562 N N . CYS A 1 67 ? 80.173 47.544 -19.983 1.00 19.73 65 CYS A N 1
ATOM 563 C CA . CYS A 1 67 ? 79.008 47.789 -20.832 1.00 23.96 65 CYS A CA 1
ATOM 564 C C . CYS A 1 67 ? 79.257 47.558 -22.320 1.00 31.63 65 CYS A C 1
ATOM 565 O O . CYS A 1 67 ? 80.107 48.204 -22.932 1.00 23.66 65 CYS A O 1
ATOM 568 N N . GLN A 1 68 ? 78.493 46.631 -22.890 1.00 28.47 66 GLN A N 1
ATOM 569 C CA . GLN A 1 68 ? 78.517 46.367 -24.322 1.00 23.25 66 GLN A CA 1
ATOM 570 C C . GLN A 1 68 ? 77.286 46.992 -24.972 1.00 28.50 66 GLN A C 1
ATOM 571 O O . GLN A 1 68 ? 76.414 47.521 -24.279 1.00 27.06 66 GLN A O 1
ATOM 577 N N . LEU A 1 69 ? 77.212 46.925 -26.297 1.00 25.97 67 LEU A N 1
ATOM 578 C CA A LEU A 1 69 ? 76.097 47.521 -27.029 0.46 28.91 67 LEU A CA 1
ATOM 579 C CA B LEU A 1 69 ? 76.101 47.515 -27.037 0.54 28.91 67 LEU A CA 1
ATOM 580 C C . LEU A 1 69 ? 74.745 46.950 -26.607 1.00 28.99 67 LEU A C 1
ATOM 581 O O . LEU A 1 69 ? 73.755 47.677 -26.532 1.00 25.22 67 LEU A O 1
ATOM 590 N N . LYS A 1 70 ? 74.699 45.652 -26.325 1.00 22.23 68 LYS A N 1
ATOM 591 C CA . LYS A 1 70 ? 73.423 45.029 -25.980 1.00 26.39 68 LYS A CA 1
ATOM 592 C C . LYS A 1 70 ? 72.998 45.320 -24.539 1.00 28.61 68 LYS A C 1
ATOM 593 O O . LYS A 1 70 ? 71.915 44.915 -24.114 1.00 27.22 68 LYS A O 1
ATOM 599 N N . ASP A 1 71 ? 73.840 46.033 -23.797 1.00 26.11 69 ASP A N 1
ATOM 600 C CA . ASP A 1 71 ? 73.490 46.454 -22.443 1.00 24.99 69 ASP A CA 1
ATOM 601 C C . ASP A 1 71 ? 72.641 47.725 -22.457 1.00 26.37 69 ASP A C 1
ATOM 602 O O . ASP A 1 71 ? 72.113 48.137 -21.422 1.00 26.39 69 ASP A O 1
ATOM 607 N N . GLN A 1 72 ? 72.511 48.347 -23.626 1.00 24.32 70 GLN A N 1
ATOM 608 C CA . GLN A 1 72 ? 71.607 49.484 -23.782 1.00 25.03 70 GLN A CA 1
ATOM 609 C C . GLN A 1 72 ? 70.172 49.079 -23.468 1.00 31.35 70 GLN A C 1
ATOM 610 O O . GLN A 1 72 ? 69.802 47.916 -23.633 1.00 24.86 70 GLN A O 1
ATOM 616 N N . GLY A 1 73 ? 69.369 50.039 -23.015 1.00 26.32 71 GLY A N 1
ATOM 617 C CA . GLY A 1 73 ? 67.967 49.786 -22.725 1.00 25.98 71 GLY A CA 1
ATOM 618 C C . GLY A 1 73 ? 67.406 50.648 -21.606 1.00 26.89 71 GLY A C 1
ATOM 619 O O . GLY A 1 73 ? 68.038 51.614 -21.176 1.00 25.67 71 GLY A O 1
ATOM 620 N N . ASN A 1 74 ? 66.213 50.297 -21.135 1.00 22.37 72 ASN A N 1
ATOM 621 C CA . ASN A 1 74 ? 65.565 51.036 -20.054 1.00 21.11 72 ASN A CA 1
ATOM 622 C C . ASN A 1 74 ? 65.742 50.349 -18.703 1.00 27.64 72 ASN A C 1
ATOM 623 O O . ASN A 1 74 ? 65.301 49.215 -18.517 1.00 23.55 72 ASN A O 1
ATOM 628 N N . TYR A 1 75 ? 66.382 51.038 -17.763 1.00 22.07 73 TYR A N 1
ATOM 629 C CA . TYR A 1 75 ? 66.569 50.504 -16.415 1.00 19.92 73 TYR A CA 1
ATOM 630 C C . TYR A 1 75 ? 65.614 51.179 -15.429 1.00 24.16 73 TYR A C 1
ATOM 631 O O . TYR A 1 75 ? 65.518 52.404 -15.383 1.00 23.73 73 TYR A O 1
ATOM 640 N N . ARG A 1 76 ? 64.894 50.373 -14.652 1.00 24.79 74 ARG A N 1
ATOM 641 C CA . ARG A 1 76 ? 63.799 50.893 -13.836 1.00 24.88 74 ARG A CA 1
ATOM 642 C C . ARG A 1 76 ? 63.906 50.496 -12.365 1.00 28.93 74 ARG A C 1
ATOM 643 O O . ARG A 1 76 ? 64.673 49.601 -12.005 1.00 18.21 74 ARG A O 1
ATOM 651 N N . LEU A 1 77 ? 63.131 51.171 -11.518 1.00 25.07 75 LEU A N 1
ATOM 652 C CA . LEU A 1 77 ? 63.050 50.812 -10.106 1.00 22.58 75 LEU A CA 1
ATOM 653 C C . LEU A 1 77 ? 61.641 51.017 -9.554 1.00 24.43 75 LEU A C 1
ATOM 654 O O . LEU A 1 77 ? 60.889 51.867 -10.036 1.00 21.17 75 LEU A O 1
ATOM 659 N N . VAL A 1 78 ? 61.299 50.230 -8.539 1.00 26.99 76 VAL A N 1
ATOM 660 C CA . VAL A 1 78 ? 60.039 50.373 -7.816 1.00 26.54 76 VAL A CA 1
ATOM 661 C C . VAL A 1 78 ? 60.319 50.399 -6.312 1.00 27.48 76 VAL A C 1
ATOM 662 O O . VAL A 1 78 ? 61.061 49.562 -5.803 1.00 25.62 76 VAL A O 1
ATOM 666 N N . CYS A 1 79 ? 59.734 51.363 -5.607 1.00 23.12 77 CYS A N 1
ATOM 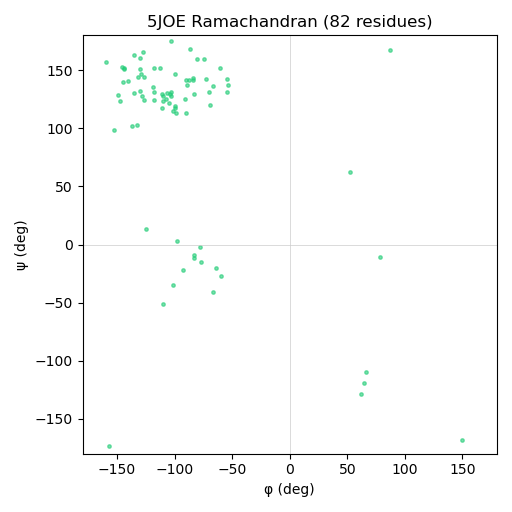667 C CA . CYS A 1 79 ? 59.912 51.463 -4.160 1.00 22.10 77 CYS A CA 1
ATOM 668 C C . CYS A 1 79 ? 58.707 52.148 -3.520 1.00 29.35 77 CYS A C 1
ATOM 669 O O . CYS A 1 79 ? 58.613 53.377 -3.510 1.00 24.72 77 CYS A O 1
ATOM 672 N N . GLY A 1 80 ? 57.790 51.349 -2.984 1.00 25.98 78 GLY A N 1
ATOM 673 C CA . GLY A 1 80 ? 56.544 51.881 -2.462 1.00 28.71 78 GLY A CA 1
ATOM 674 C C . GLY A 1 80 ? 55.756 52.545 -3.575 1.00 25.06 78 GLY A C 1
ATOM 675 O O . GLY A 1 80 ? 55.555 51.953 -4.634 1.00 27.62 78 GLY A O 1
ATOM 676 N N . PRO A 1 81 ? 55.319 53.792 -3.349 1.00 25.77 79 PRO A N 1
ATOM 677 C CA . PRO A 1 81 ? 54.575 54.535 -4.369 1.00 25.52 79 PRO A CA 1
ATOM 678 C C . PRO A 1 81 ? 55.479 55.098 -5.465 1.00 33.42 79 PRO A C 1
ATOM 679 O O . PRO A 1 81 ? 54.984 55.493 -6.522 1.00 31.46 79 PRO A O 1
ATOM 683 N N . HIS A 1 82 ? 56.786 55.131 -5.217 1.00 25.43 80 HIS A N 1
ATOM 684 C CA . HIS A 1 82 ? 57.719 55.736 -6.163 1.00 27.92 80 HIS A CA 1
ATOM 685 C C . HIS A 1 82 ? 58.134 54.774 -7.271 1.00 28.65 80 HIS A C 1
ATOM 686 O O . HIS A 1 82 ? 58.333 53.580 -7.040 1.00 27.83 80 HIS A O 1
ATOM 693 N N . ILE A 1 83 ? 58.269 55.315 -8.476 1.00 28.54 81 ILE A N 1
ATOM 694 C CA . ILE A 1 83 ? 58.705 54.539 -9.626 1.00 26.71 81 ILE A CA 1
ATOM 695 C C . ILE A 1 83 ? 59.553 55.428 -10.535 1.00 30.36 81 ILE A C 1
ATOM 696 O O . ILE A 1 83 ? 59.400 56.652 -10.531 1.00 29.28 81 ILE A O 1
ATOM 701 N N . ALA A 1 84 ? 60.465 54.822 -11.290 1.00 29.21 82 ALA A N 1
ATOM 702 C CA . ALA A 1 84 ? 6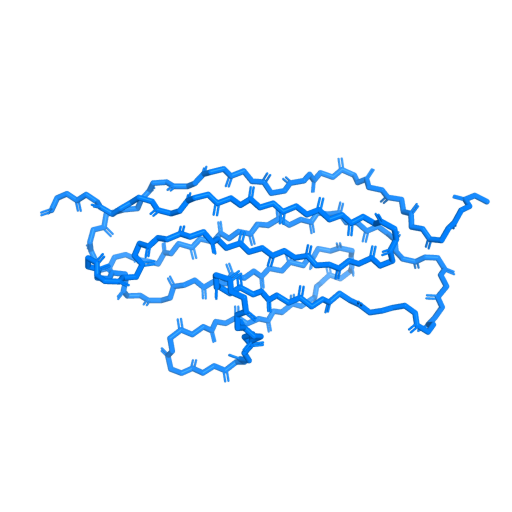1.358 55.591 -12.152 1.00 29.69 82 ALA A CA 1
ATOM 703 C C . ALA A 1 84 ? 61.953 54.736 -13.265 1.00 27.36 82 ALA A C 1
ATOM 704 O O . ALA A 1 84 ? 62.026 53.514 -13.151 1.00 23.41 82 ALA A O 1
ATOM 706 N N . SER A 1 85 ? 62.377 55.389 -14.343 1.00 21.01 83 SER A N 1
ATOM 707 C CA . SER A 1 85 ? 63.032 54.702 -15.453 1.00 27.05 83 SER A CA 1
ATOM 708 C C . SER A 1 85 ? 64.110 55.589 -16.068 1.00 28.25 83 SER A C 1
ATOM 709 O O . SER A 1 85 ? 63.921 56.796 -16.214 1.00 26.44 83 SER A O 1
ATOM 712 N N . ALA A 1 86 ? 65.240 54.986 -16.424 1.00 25.62 84 ALA A N 1
ATOM 713 C CA . ALA A 1 86 ? 66.339 55.727 -17.036 1.00 29.28 84 ALA A CA 1
ATOM 714 C C . ALA A 1 86 ? 66.998 54.920 -18.153 1.00 29.79 84 ALA A C 1
ATOM 715 O O . ALA A 1 86 ? 67.176 53.706 -18.040 1.00 26.41 84 ALA A O 1
ATOM 717 N N . LYS A 1 87 ? 67.355 55.607 -19.231 1.00 27.55 85 LYS A N 1
ATOM 718 C CA . LYS A 1 87 ? 67.952 54.969 -20.398 1.00 27.91 85 LYS A CA 1
ATOM 719 C C . LYS A 1 87 ? 69.474 54.905 -20.297 1.00 28.47 85 LYS A C 1
ATOM 720 O O . LYS A 1 87 ? 70.114 55.867 -19.874 1.00 27.30 85 LYS A O 1
ATOM 726 N N . LEU A 1 88 ? 70.049 53.767 -20.678 1.00 29.01 86 LEU A N 1
ATOM 727 C CA . LEU A 1 88 ? 71.500 53.646 -20.796 1.00 20.04 86 LEU A CA 1
ATOM 728 C C . LEU A 1 88 ? 71.913 53.661 -22.263 1.00 32.05 86 LEU A C 1
ATOM 729 O O . LEU A 1 88 ? 71.466 52.825 -23.050 1.00 25.37 86 LEU A O 1
ATOM 734 N N . THR A 1 89 ? 72.764 54.617 -22.624 1.00 26.67 87 THR A N 1
ATOM 735 C CA . THR A 1 89 ? 73.285 54.716 -23.983 1.00 29.34 87 THR A CA 1
ATOM 736 C C . THR A 1 89 ? 74.774 54.379 -23.999 1.00 26.20 87 THR A C 1
ATOM 737 O O . THR A 1 89 ? 75.545 54.922 -23.210 1.00 26.17 87 THR A O 1
ATOM 741 N N . VAL A 1 90 ? 75.171 53.477 -24.891 1.00 25.96 88 VAL A N 1
ATOM 742 C CA . VAL A 1 90 ? 76.563 53.047 -24.982 1.00 27.46 88 VAL A CA 1
ATOM 743 C C . VAL A 1 90 ? 77.205 53.563 -26.267 1.00 37.78 88 VAL A C 1
ATOM 744 O O . VAL A 1 90 ? 76.713 53.291 -27.362 1.00 34.88 88 VAL A O 1
ATOM 748 N N . ILE A 1 91 ? 78.302 54.304 -26.137 1.00 30.96 89 ILE A N 1
ATOM 749 C CA . ILE A 1 91 ? 78.948 54.899 -27.304 1.00 33.77 89 ILE A CA 1
ATOM 750 C C . ILE A 1 91 ? 80.364 54.374 -27.544 1.00 41.01 89 ILE A C 1
ATOM 751 O O . ILE A 1 91 ? 80.845 53.503 -26.814 1.00 37.32 89 ILE A O 1
ATOM 756 N N A GLU A 1 92 ? 81.010 54.912 -28.576 0.39 60.65 90 GLU A N 1
ATOM 757 N N B GLU A 1 92 ? 81.019 54.929 -28.562 0.61 60.84 90 GLU A N 1
ATOM 758 C CA A GLU A 1 92 ? 82.344 54.485 -29.000 0.39 57.09 90 GLU A CA 1
ATOM 759 C CA B GLU A 1 92 ? 82.381 54.555 -28.940 0.61 57.19 90 GLU A CA 1
ATOM 760 C C A GLU A 1 92 ? 82.371 52.999 -29.345 0.39 55.23 90 GLU A C 1
ATOM 761 C C B GLU A 1 92 ? 82.478 53.070 -29.271 0.61 55.31 90 GLU A C 1
ATOM 762 O O A GLU A 1 92 ? 83.293 52.524 -30.008 0.39 52.13 90 GLU A O 1
ATOM 763 O O B GLU A 1 92 ? 81.611 52.521 -29.952 0.61 57.46 90 GLU A O 1
#

InterPro domains:
  IPR000719 Protein kinase domain [PF00069] (32179-32432)
  IPR000719 Protein kinase domain [PS50011] (32178-32432)
  IPR003598 Immunoglobulin subtype 2 [SM00408] (18-87)
  IPR003598 Immunoglobulin subtype 2 [S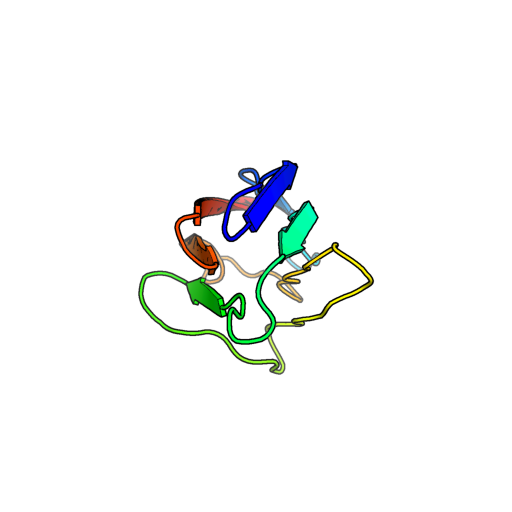M00408] (116-183)
  IPR003598 Immunoglobulin subtype 2 [SM00408] (955-1022)
  IPR003598 Immunoglobulin subtype 2 [SM00408] (1094-1163)
  IPR003598 Immunoglobulin subtype 2 [SM00408] (1303-1371)
  IPR003598 Immunoglobulin subtype 2 [SM00408] (1469-1537)
  IPR003598 Immunoglobulin subtype 2 [SM00408] (1568-1637)
  IPR003598 Immunoglobulin subtype 2 [SM00408] (1853-1919)
  IPR003598 Immunoglobulin subtype 2 [SM00408] (2187-2253)
  IPR003598 Immunoglobulin subtype 2 [SM00408] (2279-2345)
  IPR003598 Immunoglobulin subtype 2 [SM00408] (2457-2523)
  IPR003598 Immunoglobulin subtype 2 [SM00408] (2632-2698)
  IPR003598 Immunoglobulin subtype 2 [SM00408] (3070-3136)
  IPR003598 Immunoglobulin subtype 2 [SM00408] (3251-3318)
  IPR003598 Immunoglobulin subtype 2 [SM00408] (3357-3423)
  IPR003598 Immunoglobulin subtype 2 [SM00408] (3515-3582)
  IPR003598 Immunoglobulin subtype 2 [SM00408] (3633-3701)
  IPR003598 Immunoglobulin subtype 2 [SM00408] (4301-4367)

Sequence (92 aa):
MGPVTLIKDIEENQTVLKDNDAVVFEEIDIKINYPEIKLSWYKGTEKLEPSDKFEISSIDGDRHTLRVKNCQLL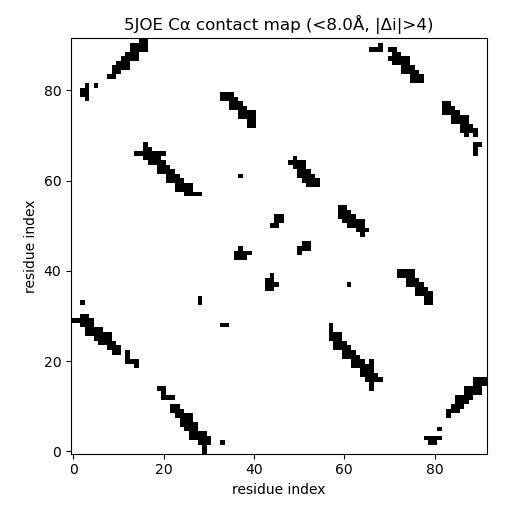KDQGNYRLVCGPHIASAKLTVIEE

Radius of gyration: 13.35 Å; Cα contacts (8 Å, |Δi|>4): 221; chains: 1; bounding box: 29×24×36 Å

Secondary structure (DSSP, 8-state):
--SEEEEE----EEEETTS-EEEEEEEEE-STT---EEEETTEEP-S-SSEEEEEETTEEEEEE-S--GGG-EEEEEEETTEEEEEEEEEE-

B-factor: mean 33.04, std 12.6, range [16.18, 119.6]